Protein AF-A0A6J4ILB4-F1 (afdb_monomer_lite)

Radius of gyration: 28.53 Å; chains: 1; bounding box: 78×64×52 Å

Secondary structure (DSSP, 8-state):
--GGGGSSSS--HHHHHHTT-SGGGT-PPPP--------HHHHHHHHSPP--S------------TTHHHHGGGS-TTTHHHHHHHHHHHHHHHTT-STTHHHHHHHHHHHHHHHHTTS---HHHHHHHHHHHHHHHHTTS-S-HHHHHHHHHHHSTTHHHHHHS-----SPPPP--

Foldseek 3Di:
DDPVVVPDDDDDPVVCVVVVVDCVVVDDDPPPDPPPPDPVVVVCPVVDDPPDPDPPPPPPCPVLALCLLVCLLVDDQACNVVSQQSNLVNLCVLQVNVVCSVVSSLQSLLQNLCVVVVVDHCSVVLSVLSVVLSVCVVVVVDPGSSVSSVVVCCPDPCNVVSVPRDDDRRHDDDDDD

pLDDT: mean 80.63, std 16.25, range [42.53, 97.19]

Organism: NCBI:txid1672391

Sequence (177 aa):
MPHDALKASYRCLSADIENGRTAHGIVGQSKVTPSKEVDIAKVLAWALPPSTTQNPGIPLTVRCDLEAVLDVPFVDKPERSTAVDGAARALSMSLGDVGGLMFYRWLLWQLLRLSDHHQGDYWHQVYEQACRARADAAEGFARRPGALFVSRLKAAPWWDDLRRIPVYRVGIAPLRS

Structure (mmCIF, N/CA/C/O backbone):
data_AF-A0A6J4ILB4-F1
#
_entry.id   AF-A0A6J4ILB4-F1
#
loop_
_atom_site.group_PDB
_atom_site.id
_atom_site.type_symbol
_atom_site.label_atom_id
_atom_site.label_alt_id
_atom_site.label_comp_id
_atom_site.label_asym_id
_atom_site.label_entity_id
_atom_site.label_seq_id
_atom_site.pdbx_PDB_ins_code
_atom_site.Cartn_x
_atom_site.Cartn_y
_atom_site.Cartn_z
_atom_site.occupancy
_atom_site.B_iso_or_equiv
_atom_site.auth_seq_id
_atom_site.auth_comp_id
_atom_site.auth_asym_id
_atom_site.auth_atom_id
_atom_site.pdbx_PDB_model_num
ATOM 1 N N . MET A 1 1 ? -48.288 10.214 -36.488 1.00 49.66 1 MET A N 1
ATOM 2 C CA . MET A 1 1 ? -48.159 11.242 -35.431 1.00 49.66 1 MET A CA 1
ATOM 3 C C . MET A 1 1 ? -48.373 12.600 -36.089 1.00 49.66 1 MET A C 1
ATOM 5 O O . MET A 1 1 ? -47.623 12.897 -37.010 1.00 49.66 1 MET A O 1
ATOM 9 N N . PRO A 1 2 ? -49.426 13.360 -35.741 1.00 45.25 2 PRO A N 1
ATOM 10 C CA . PRO A 1 2 ? -49.718 14.644 -36.381 1.00 45.25 2 PRO A CA 1
ATOM 11 C C . PRO A 1 2 ? -48.684 15.709 -35.971 1.00 45.25 2 PRO A C 1
ATOM 13 O O . PRO A 1 2 ? -48.270 15.767 -34.815 1.00 45.25 2 PRO A O 1
ATOM 16 N N . HIS A 1 3 ? -48.274 16.544 -36.930 1.00 49.66 3 HIS A N 1
ATOM 17 C CA . HIS A 1 3 ? -47.186 17.536 -36.837 1.00 49.66 3 HIS A CA 1
ATOM 18 C C . HIS A 1 3 ? -47.346 18.619 -35.745 1.00 49.66 3 HIS A C 1
ATOM 20 O O . HIS A 1 3 ? -46.404 19.370 -35.495 1.00 49.66 3 HIS A O 1
ATOM 26 N N . ASP A 1 4 ? -48.499 18.711 -35.079 1.00 55.91 4 ASP A N 1
ATOM 27 C CA . ASP A 1 4 ? -48.791 19.760 -34.091 1.00 55.91 4 ASP A CA 1
ATOM 28 C C . ASP A 1 4 ? -48.206 19.510 -32.691 1.00 55.91 4 ASP A C 1
ATOM 30 O O . ASP A 1 4 ? -48.097 20.445 -31.901 1.00 55.91 4 ASP A O 1
ATOM 34 N N . ALA A 1 5 ? -47.745 18.294 -32.387 1.00 48.94 5 ALA A N 1
ATOM 35 C CA . ALA A 1 5 ? -47.135 17.974 -31.090 1.00 48.94 5 ALA A CA 1
ATOM 36 C C . ALA A 1 5 ? -45.711 18.548 -30.903 1.00 48.94 5 ALA A C 1
ATOM 38 O O . ALA A 1 5 ? -45.181 18.528 -29.797 1.00 48.94 5 ALA A O 1
ATOM 39 N N . LEU A 1 6 ? -45.088 19.080 -31.962 1.00 51.53 6 LEU A N 1
ATOM 40 C CA . LEU A 1 6 ? -43.744 19.677 -31.913 1.00 51.53 6 LEU A CA 1
ATOM 41 C C . LEU A 1 6 ? -43.747 21.173 -31.546 1.00 51.53 6 LEU A C 1
ATOM 43 O O . LEU A 1 6 ? -42.683 21.772 -31.412 1.00 51.53 6 LEU A O 1
ATOM 47 N N . LYS A 1 7 ? -44.922 21.801 -31.396 1.00 53.78 7 LYS A N 1
ATOM 48 C CA . LYS A 1 7 ? -45.044 23.260 -31.221 1.00 53.78 7 LYS A CA 1
ATOM 49 C C . LYS A 1 7 ? -44.933 23.767 -29.780 1.00 53.78 7 LYS A C 1
ATOM 51 O O . LYS A 1 7 ? -44.926 24.977 -29.583 1.00 53.78 7 LYS A O 1
ATOM 56 N N . ALA A 1 8 ? -44.815 22.902 -28.775 1.00 53.88 8 ALA A N 1
ATOM 57 C CA . ALA A 1 8 ? -44.708 23.348 -27.387 1.00 53.88 8 ALA A CA 1
ATOM 58 C C . ALA A 1 8 ? -43.606 22.600 -26.632 1.00 53.88 8 ALA A C 1
ATOM 60 O O . ALA A 1 8 ? -43.821 21.475 -26.203 1.00 53.88 8 ALA A O 1
ATOM 61 N N . SER A 1 9 ? -42.447 23.251 -26.456 1.00 59.28 9 SER A N 1
ATOM 62 C CA . SER A 1 9 ? -41.557 23.063 -25.288 1.00 59.28 9 SER A CA 1
ATOM 63 C C . SER A 1 9 ? -40.308 23.963 -25.305 1.00 59.28 9 SER A C 1
ATOM 65 O O . SER A 1 9 ? -39.545 23.939 -24.342 1.00 59.28 9 SER A O 1
ATOM 67 N N . TYR A 1 10 ? -40.049 24.760 -26.347 1.00 59.53 10 TYR A N 1
ATOM 68 C CA . TYR A 1 10 ? -38.907 25.680 -26.337 1.00 59.53 10 TYR A CA 1
ATOM 69 C C . TYR A 1 10 ? -39.371 27.118 -26.510 1.00 59.53 10 TYR A C 1
ATOM 71 O O . TYR A 1 10 ? -40.089 27.472 -27.443 1.00 59.53 10 TYR A O 1
ATOM 79 N N . ARG A 1 11 ? -38.973 27.943 -25.547 1.00 65.88 11 ARG A N 1
ATOM 80 C CA . ARG A 1 11 ? -39.232 29.375 -25.514 1.00 65.88 11 ARG A CA 1
ATOM 81 C C . ARG A 1 11 ? -38.488 30.030 -26.683 1.00 65.88 11 ARG A C 1
ATOM 83 O O . ARG A 1 11 ? -37.276 29.862 -26.805 1.00 65.88 11 ARG A O 1
ATOM 90 N N . CYS A 1 12 ? -39.201 30.739 -27.560 1.00 74.50 12 CYS A N 1
ATOM 91 C CA . CYS A 1 12 ? -38.579 31.432 -28.689 1.00 74.50 12 CYS A CA 1
ATOM 92 C C . CYS A 1 12 ? -37.896 32.711 -28.204 1.00 74.50 12 CYS A C 1
ATOM 94 O O . CYS A 1 12 ? -38.549 33.725 -27.967 1.00 74.50 12 CYS A O 1
ATOM 96 N N . LEU A 1 13 ? -36.569 32.655 -28.080 1.00 71.81 13 LEU A N 1
ATOM 97 C CA . LEU A 1 13 ? -35.752 33.774 -27.616 1.00 71.81 13 LEU A CA 1
ATOM 98 C C . LEU A 1 13 ? -35.919 35.026 -28.492 1.00 71.81 13 LEU A C 1
ATOM 100 O O . LEU A 1 13 ? -36.021 36.124 -27.960 1.00 71.81 13 LEU A O 1
ATOM 104 N N . SER A 1 14 ? -35.999 34.863 -29.815 1.00 77.19 14 SER A N 1
ATOM 105 C CA . SER A 1 14 ? -36.221 35.962 -30.765 1.00 77.19 14 SER A CA 1
ATOM 106 C C . SER A 1 14 ? -37.540 36.692 -30.504 1.00 77.19 14 SER A C 1
ATOM 108 O O . SER A 1 14 ? -37.548 37.909 -30.341 1.00 77.19 14 SER A O 1
ATOM 110 N N . ALA A 1 15 ? -38.634 35.942 -30.360 1.00 77.75 15 ALA A N 1
ATOM 111 C CA . ALA A 1 15 ? -39.943 36.503 -30.039 1.00 77.75 15 ALA A CA 1
ATOM 112 C C . ALA A 1 15 ? -39.954 37.191 -28.661 1.00 77.75 15 ALA A C 1
ATOM 114 O O . ALA A 1 15 ? -40.611 38.212 -28.481 1.00 77.75 15 ALA A O 1
ATOM 115 N N . ASP A 1 16 ? -39.219 36.671 -27.676 1.00 79.38 16 ASP A N 1
ATOM 116 C CA . ASP A 1 16 ? -39.117 37.305 -26.358 1.00 79.38 16 ASP A CA 1
ATOM 117 C C . ASP A 1 16 ? -38.238 38.574 -26.361 1.00 79.38 16 ASP A C 1
ATOM 119 O O . ASP A 1 16 ? -38.454 39.459 -25.531 1.00 79.38 16 ASP A O 1
ATOM 123 N N . ILE A 1 17 ? -37.275 38.700 -27.284 1.00 79.19 17 ILE A N 1
ATOM 124 C CA . ILE A 1 17 ? -36.515 39.942 -27.513 1.00 79.19 17 ILE A CA 1
ATOM 125 C C . ILE A 1 17 ? -37.421 41.007 -28.138 1.00 79.19 17 ILE A C 1
ATOM 127 O O . ILE A 1 17 ? -37.476 42.122 -27.621 1.00 79.19 17 ILE A O 1
ATOM 131 N N . GLU A 1 18 ? -38.178 40.659 -29.183 1.00 80.88 18 GLU A N 1
ATOM 132 C CA . GLU A 1 18 ? -39.126 41.577 -29.837 1.00 80.88 18 GLU A CA 1
ATOM 133 C C . GLU A 1 18 ? -40.211 42.070 -28.873 1.00 80.88 18 GLU A C 1
ATOM 135 O O . GLU A 1 18 ? -40.538 43.254 -28.842 1.00 80.88 18 GLU A O 1
ATOM 140 N N . ASN A 1 19 ? -40.722 41.178 -28.022 1.00 80.44 19 ASN A N 1
ATOM 141 C CA . ASN A 1 19 ? -41.741 41.506 -27.026 1.00 80.44 19 ASN A CA 1
ATOM 142 C C . ASN A 1 19 ? -41.181 42.188 -25.761 1.00 80.44 19 ASN A C 1
ATOM 144 O O . ASN A 1 19 ? -41.923 42.375 -24.795 1.00 80.44 19 ASN A O 1
ATOM 148 N N . GLY A 1 20 ? -39.883 42.517 -25.715 1.00 76.25 20 GLY A N 1
ATOM 149 C CA . GLY A 1 20 ? -39.253 43.210 -24.584 1.00 76.25 20 GLY A CA 1
ATOM 150 C C . GLY A 1 20 ? -39.211 42.401 -23.281 1.00 76.25 20 GLY A C 1
ATOM 151 O O . GLY A 1 20 ? -39.043 42.962 -22.201 1.00 76.25 20 GLY A O 1
ATOM 152 N N . ARG A 1 21 ? -39.370 41.074 -23.358 1.00 75.44 21 ARG A N 1
ATOM 153 C CA . ARG A 1 21 ? -39.408 40.155 -22.205 1.00 75.44 21 ARG A CA 1
ATOM 154 C C . ARG A 1 21 ? -38.030 39.625 -21.805 1.00 75.44 21 ARG A C 1
ATOM 156 O O . ARG A 1 21 ? -37.934 38.779 -20.917 1.00 75.44 21 ARG A O 1
ATOM 163 N N . THR A 1 22 ? -36.967 40.106 -22.445 1.00 73.81 22 THR A N 1
ATOM 164 C CA . THR A 1 22 ? -35.576 39.764 -22.125 1.00 73.81 22 THR A CA 1
ATOM 165 C C . THR A 1 22 ? -34.780 41.007 -21.748 1.00 73.81 22 THR A C 1
ATOM 167 O O . THR A 1 22 ? -35.022 42.102 -22.247 1.00 73.81 22 THR A O 1
ATOM 170 N N . ALA A 1 23 ? -33.755 40.827 -20.913 1.00 73.31 23 ALA A N 1
ATOM 171 C CA . ALA A 1 23 ? -32.795 41.878 -20.574 1.00 73.31 23 ALA A CA 1
ATOM 172 C C . ALA A 1 23 ? -31.799 42.190 -21.716 1.00 73.31 23 ALA A C 1
ATOM 174 O O . ALA A 1 23 ? -30.817 42.896 -21.498 1.00 73.31 23 ALA A O 1
ATOM 175 N N . HIS A 1 24 ? -32.031 41.678 -22.932 1.00 69.75 24 HIS A N 1
ATOM 176 C CA . HIS A 1 24 ? -31.130 41.806 -24.081 1.00 69.75 24 HIS A CA 1
ATOM 177 C C . HIS A 1 24 ? -30.844 43.269 -24.459 1.00 69.75 24 HIS A C 1
ATOM 179 O O . HIS A 1 24 ? -29.740 43.589 -24.879 1.00 69.75 24 HIS A O 1
ATOM 185 N N . GLY A 1 25 ? -31.806 44.180 -24.267 1.00 67.56 25 GLY A N 1
ATOM 186 C CA . GLY A 1 25 ? -31.597 45.616 -24.505 1.00 67.56 25 GLY A CA 1
ATOM 187 C C . GLY A 1 25 ? -30.744 46.324 -23.442 1.00 67.56 25 GLY A C 1
ATOM 188 O O . GLY A 1 25 ? -30.262 47.424 -23.686 1.00 67.56 25 GLY A O 1
ATOM 189 N N . ILE A 1 26 ? -30.562 45.706 -22.270 1.00 72.62 26 ILE A N 1
ATOM 190 C CA . ILE A 1 26 ? -29.800 46.255 -21.134 1.00 72.62 26 ILE A CA 1
ATOM 191 C C . ILE A 1 26 ? -28.386 45.661 -21.105 1.00 72.62 26 ILE A C 1
ATOM 193 O O . ILE A 1 26 ? -27.420 46.337 -20.753 1.00 72.62 26 ILE A O 1
ATOM 197 N N . VAL A 1 27 ? -28.252 44.389 -21.484 1.00 68.62 27 VAL A N 1
ATOM 198 C CA . VAL A 1 27 ? -26.975 43.677 -21.499 1.00 68.62 27 VAL A CA 1
ATOM 199 C C . VAL A 1 27 ? -26.258 43.964 -22.814 1.00 68.62 27 VAL A C 1
ATOM 201 O O . VAL A 1 27 ? -26.504 43.326 -23.833 1.00 68.62 27 VAL A O 1
ATOM 204 N N . GLY A 1 28 ? -25.332 44.920 -22.790 1.00 64.06 28 GLY A N 1
ATOM 205 C CA . GLY A 1 28 ? -24.355 45.056 -23.864 1.00 64.06 28 GLY A CA 1
ATOM 206 C C . GLY A 1 28 ? -23.483 43.803 -23.912 1.00 64.06 28 GLY A C 1
ATOM 207 O O . GLY A 1 28 ? -22.823 43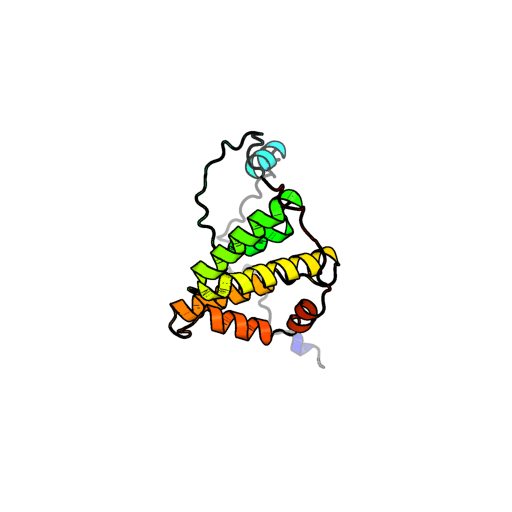.476 -22.926 1.00 64.06 28 GLY A O 1
ATOM 208 N N . GLN A 1 29 ? -23.477 43.096 -25.043 1.00 62.50 29 GLN A N 1
ATOM 209 C CA . GLN A 1 29 ? -22.528 42.010 -25.266 1.00 62.50 29 GLN A CA 1
ATOM 210 C C . GLN A 1 29 ? -21.115 42.571 -25.076 1.00 62.50 29 GLN A C 1
ATOM 212 O O . GLN A 1 29 ? -20.754 43.583 -25.685 1.00 62.50 29 GLN A O 1
ATOM 217 N N . SER A 1 30 ? -20.333 41.942 -24.196 1.00 62.50 30 SER A N 1
ATOM 218 C CA . SER A 1 30 ? -18.939 42.302 -23.956 1.00 62.50 30 SER A CA 1
ATOM 219 C C . SER A 1 30 ? -18.243 42.448 -25.305 1.00 62.50 30 SER A C 1
ATOM 221 O O . SER A 1 30 ? -18.293 41.520 -26.116 1.00 62.50 30 SER A O 1
ATOM 223 N N . LYS A 1 31 ? -17.627 43.608 -25.570 1.00 62.94 31 LYS A N 1
ATOM 224 C CA . LYS A 1 31 ? -16.816 43.800 -26.778 1.00 62.94 31 LYS A CA 1
ATOM 225 C C . LYS A 1 31 ? -15.869 42.611 -26.876 1.00 62.94 31 LYS A C 1
ATOM 227 O O . LYS A 1 31 ? -15.137 42.356 -25.920 1.00 62.94 31 LYS A O 1
ATOM 232 N N . VAL A 1 32 ? -15.916 41.885 -27.993 1.00 61.19 32 VAL A N 1
ATOM 233 C CA . VAL A 1 32 ? -14.938 40.839 -28.294 1.00 61.19 32 VAL A CA 1
ATOM 234 C C . VAL A 1 32 ? -13.585 41.531 -28.253 1.00 61.19 32 VAL A C 1
ATOM 236 O O . VAL A 1 32 ? -13.247 42.311 -29.142 1.00 61.19 32 VAL A O 1
ATOM 239 N N . THR A 1 33 ? -12.854 41.350 -27.156 1.00 62.16 33 THR A N 1
ATOM 240 C CA . THR A 1 33 ? -11.483 41.833 -27.064 1.00 62.16 33 THR A CA 1
ATOM 241 C C . THR A 1 33 ? -10.726 41.183 -28.214 1.00 62.16 33 THR A C 1
ATOM 243 O O . THR A 1 33 ? -10.836 39.961 -28.356 1.00 62.16 33 THR A O 1
ATOM 246 N N . PRO A 1 34 ? -9.992 41.949 -29.044 1.00 61.72 34 PRO A N 1
ATOM 247 C CA . PRO A 1 34 ? -9.142 41.341 -30.056 1.00 61.72 34 PRO A CA 1
ATOM 248 C C . PRO A 1 34 ? -8.248 40.325 -29.349 1.00 61.72 34 PRO A C 1
ATOM 250 O O . PRO A 1 34 ? -7.767 40.602 -28.243 1.00 61.72 34 PRO A O 1
ATOM 253 N N . SER A 1 35 ? -8.106 39.135 -29.936 1.00 59.78 35 SER A N 1
ATOM 254 C CA . SER A 1 35 ? -7.288 38.069 -29.369 1.00 59.78 35 SER A CA 1
ATOM 255 C C . SER A 1 35 ? -5.911 38.646 -29.074 1.00 59.78 35 SER A C 1
ATOM 257 O O . SER A 1 35 ? -5.156 38.966 -29.990 1.00 59.78 35 SER A O 1
ATOM 259 N N . LYS A 1 36 ? -5.594 38.843 -27.792 1.00 65.75 36 LYS A N 1
ATOM 260 C CA . LYS A 1 36 ? -4.219 39.122 -27.401 1.00 65.75 36 LYS A CA 1
ATOM 261 C C . LYS A 1 36 ? -3.455 37.864 -27.763 1.00 65.75 36 LYS A C 1
ATOM 263 O O . LYS A 1 36 ? -3.659 36.835 -27.127 1.00 65.75 36 LYS A O 1
ATOM 268 N N . GLU A 1 37 ? -2.646 37.939 -28.810 1.00 72.00 37 GLU A N 1
ATOM 269 C CA . GLU A 1 37 ? -1.655 36.916 -29.106 1.00 72.00 37 GLU A CA 1
ATOM 270 C C . GLU A 1 37 ? -0.729 36.854 -27.892 1.00 72.00 37 GLU A C 1
ATOM 272 O O . GLU A 1 37 ? 0.096 37.737 -27.646 1.00 72.00 37 GLU A O 1
ATOM 277 N N . VAL A 1 38 ? -0.980 35.871 -27.031 1.00 69.19 38 VAL A N 1
ATOM 278 C CA . VAL A 1 38 ? -0.131 35.608 -25.880 1.00 69.19 38 VAL A CA 1
ATOM 279 C C . VAL A 1 38 ? 1.014 34.761 -26.395 1.00 69.19 38 VAL A C 1
ATOM 281 O O . VAL A 1 38 ? 0.802 33.666 -26.908 1.00 69.19 38 VAL A O 1
ATOM 284 N N . ASP A 1 39 ? 2.225 35.289 -26.257 1.00 80.38 39 ASP A N 1
ATOM 285 C CA . ASP A 1 39 ? 3.451 34.567 -26.564 1.00 80.38 39 ASP A CA 1
ATOM 286 C C . ASP A 1 39 ? 3.464 33.214 -25.833 1.00 80.38 39 ASP A C 1
ATOM 288 O O . ASP A 1 39 ? 3.393 33.154 -24.599 1.00 80.38 39 ASP A O 1
ATOM 292 N N . ILE A 1 40 ? 3.552 32.131 -26.607 1.00 82.19 40 ILE A N 1
ATOM 293 C CA . ILE A 1 40 ? 3.585 30.751 -26.112 1.00 82.19 40 ILE A CA 1
ATOM 294 C C . ILE A 1 40 ? 4.715 30.564 -25.098 1.00 82.19 40 ILE A C 1
ATOM 296 O O . ILE A 1 40 ? 4.539 29.811 -24.143 1.00 82.19 40 ILE A O 1
ATOM 300 N N . ALA A 1 41 ? 5.830 31.293 -25.219 1.00 80.31 41 ALA A N 1
ATOM 301 C CA . ALA A 1 41 ? 6.916 31.230 -24.245 1.00 80.31 41 ALA A CA 1
ATOM 302 C C . ALA A 1 41 ? 6.463 31.645 -22.834 1.00 80.31 41 ALA A C 1
ATOM 304 O O . ALA A 1 41 ? 6.896 31.055 -21.846 1.00 80.31 41 ALA A O 1
ATOM 305 N N . LYS A 1 42 ? 5.538 32.608 -22.719 1.00 81.88 42 LYS A N 1
ATOM 306 C CA . LYS A 1 42 ? 4.974 33.030 -21.426 1.00 81.88 42 LYS A CA 1
ATOM 307 C C . LYS A 1 42 ? 3.995 32.006 -20.867 1.00 81.88 42 LYS A C 1
ATOM 309 O O . LYS A 1 42 ? 3.963 31.799 -19.658 1.00 81.88 42 LYS A O 1
ATOM 314 N N . VAL A 1 43 ? 3.223 31.358 -21.740 1.00 78.62 43 VAL A N 1
ATOM 315 C CA . VAL A 1 43 ? 2.329 30.261 -21.342 1.00 78.62 43 VAL A CA 1
ATOM 316 C C . VAL A 1 43 ? 3.150 29.076 -20.844 1.00 78.62 43 VAL A C 1
ATOM 318 O O . VAL A 1 43 ? 2.849 28.536 -19.787 1.00 78.62 43 VAL A O 1
ATOM 321 N N . LEU A 1 44 ? 4.227 28.720 -21.546 1.00 79.94 44 LEU A N 1
ATOM 322 C CA . LEU A 1 44 ? 5.133 27.644 -21.150 1.00 79.94 44 LEU A CA 1
ATOM 323 C C . LEU A 1 44 ? 5.879 27.965 -19.854 1.00 79.94 44 LEU A C 1
ATOM 325 O O . LEU A 1 44 ? 5.987 27.092 -19.005 1.00 79.94 44 LEU A O 1
ATOM 329 N N . ALA A 1 45 ? 6.330 29.205 -19.653 1.00 79.56 45 ALA A N 1
ATOM 330 C CA . ALA A 1 45 ? 6.981 29.616 -18.408 1.00 79.56 45 ALA A CA 1
ATOM 331 C C . ALA A 1 45 ? 6.044 29.578 -17.187 1.00 79.56 45 ALA A C 1
ATOM 333 O O . ALA A 1 45 ? 6.508 29.413 -16.064 1.00 79.56 45 ALA A O 1
ATOM 334 N N . TRP A 1 46 ? 4.735 29.750 -17.395 1.00 77.25 46 TRP A N 1
ATOM 335 C CA . TRP A 1 46 ? 3.739 29.599 -16.335 1.00 77.25 46 TRP A CA 1
ATOM 336 C C . TRP A 1 46 ? 3.321 28.137 -16.131 1.00 77.25 46 TRP A C 1
ATOM 338 O O . TRP A 1 46 ? 3.124 27.701 -15.001 1.00 77.25 46 TRP A O 1
ATOM 348 N N . ALA A 1 47 ? 3.170 27.383 -17.223 1.00 79.62 47 ALA A N 1
ATOM 349 C CA . ALA A 1 47 ? 2.680 26.009 -17.201 1.00 79.62 47 ALA A CA 1
ATOM 350 C C . ALA A 1 47 ? 3.751 24.989 -16.795 1.00 79.62 47 ALA A C 1
ATOM 352 O O . ALA A 1 47 ? 3.413 23.920 -16.289 1.00 79.62 47 ALA A O 1
ATOM 353 N N . LEU A 1 48 ? 5.028 25.292 -17.035 1.00 75.81 48 LEU A N 1
ATOM 354 C CA . LEU A 1 48 ? 6.138 24.418 -16.690 1.00 75.81 48 LEU A CA 1
ATOM 355 C C . LEU A 1 48 ? 6.802 24.907 -15.399 1.00 75.81 48 LEU A C 1
ATOM 357 O O 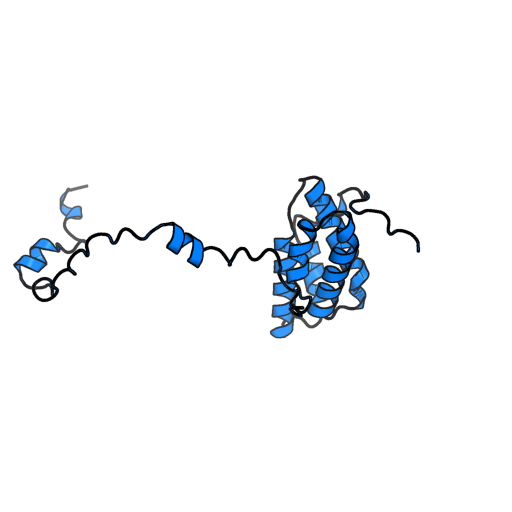. LEU A 1 48 ? 7.056 26.105 -15.259 1.00 75.81 48 LEU A O 1
ATOM 361 N N . PRO A 1 49 ? 7.130 24.002 -14.461 1.00 62.62 49 PRO A N 1
ATOM 362 C CA . PRO A 1 49 ? 7.985 24.362 -13.341 1.00 62.62 49 PRO A CA 1
ATOM 363 C C . PRO A 1 49 ? 9.317 24.893 -13.893 1.00 62.62 49 PRO A C 1
ATOM 365 O O . PRO A 1 49 ? 9.784 24.386 -14.920 1.00 62.62 49 PRO A O 1
ATOM 368 N N . PRO A 1 50 ? 9.932 25.910 -13.254 1.00 64.50 50 PRO A N 1
ATOM 369 C CA . PRO A 1 50 ? 11.198 26.451 -13.724 1.00 64.50 50 PRO A CA 1
ATOM 370 C C . PRO A 1 50 ? 12.175 25.290 -13.869 1.00 64.50 50 PRO A C 1
ATOM 372 O O . PRO A 1 50 ? 12.361 24.511 -12.933 1.00 64.50 50 PRO A O 1
ATOM 375 N N . SER A 1 51 ? 12.742 25.147 -15.065 1.00 58.12 51 SER A N 1
ATOM 376 C CA . SER A 1 51 ? 13.723 24.125 -15.414 1.00 58.12 51 SER A CA 1
ATOM 377 C C . SER A 1 51 ? 15.029 24.399 -14.667 1.00 58.12 51 SER A C 1
ATOM 379 O O . SER A 1 51 ? 16.025 24.827 -15.244 1.00 58.12 51 SER A O 1
ATOM 381 N N . THR A 1 52 ? 14.998 24.208 -13.354 1.00 51.06 52 THR A N 1
ATOM 382 C CA . THR A 1 52 ? 16.147 24.261 -12.471 1.00 51.06 52 THR A CA 1
ATOM 383 C C . THR A 1 52 ? 16.577 22.826 -12.254 1.00 51.06 52 THR A C 1
ATOM 385 O O . THR A 1 52 ? 15.986 22.074 -11.483 1.00 51.06 52 THR A O 1
ATOM 388 N N . THR A 1 53 ? 17.649 22.460 -12.944 1.00 54.31 53 THR A N 1
ATOM 389 C CA . THR A 1 53 ? 18.392 21.195 -12.872 1.00 54.31 53 THR A CA 1
ATOM 390 C C . THR A 1 53 ? 19.071 20.963 -11.512 1.00 54.31 53 THR A C 1
ATOM 392 O O . THR A 1 53 ? 20.079 20.275 -11.417 1.00 54.31 53 THR A O 1
ATOM 395 N N . GLN A 1 54 ? 18.543 21.544 -10.442 1.00 50.72 54 GLN A N 1
ATOM 396 C CA . GLN A 1 54 ? 18.941 21.325 -9.063 1.00 50.72 54 GLN A CA 1
ATOM 397 C C . GLN A 1 54 ? 17.683 21.542 -8.231 1.00 50.72 54 GLN A C 1
ATOM 399 O O . GLN A 1 54 ? 17.388 22.660 -7.824 1.00 50.72 54 GLN A O 1
ATOM 404 N N . ASN A 1 55 ? 16.925 20.476 -7.987 1.00 48.56 55 ASN A N 1
ATOM 405 C CA . ASN A 1 55 ? 16.177 20.420 -6.742 1.00 48.56 55 ASN A CA 1
ATOM 406 C C . ASN A 1 55 ? 17.251 20.324 -5.648 1.00 48.56 55 ASN A C 1
ATOM 408 O O . ASN A 1 55 ? 17.840 19.246 -5.517 1.00 48.56 55 ASN A O 1
ATOM 412 N N . PRO A 1 56 ? 17.573 21.383 -4.870 1.00 47.41 56 PRO A N 1
ATOM 413 C CA . PRO A 1 56 ? 18.141 21.115 -3.561 1.00 47.41 56 PRO A CA 1
ATOM 414 C C . PRO A 1 56 ? 17.107 20.213 -2.903 1.00 47.41 56 PRO A C 1
ATOM 416 O O . PRO A 1 56 ? 15.931 20.572 -2.883 1.00 47.41 56 PRO A O 1
ATOM 419 N N . GLY A 1 57 ? 17.505 19.004 -2.512 1.00 48.44 57 GLY A N 1
ATOM 420 C CA . GLY A 1 57 ? 16.613 18.056 -1.868 1.00 48.44 57 GLY A CA 1
ATOM 421 C C . GLY A 1 57 ? 16.010 18.730 -0.650 1.00 48.44 57 GLY A C 1
ATOM 422 O O . GLY A 1 57 ? 16.608 18.722 0.417 1.00 48.44 57 GLY A O 1
ATOM 423 N N . ILE A 1 58 ? 14.851 19.361 -0.824 1.00 48.84 58 ILE A N 1
ATOM 424 C CA . ILE A 1 58 ? 13.952 19.686 0.257 1.00 48.84 58 ILE A CA 1
ATOM 425 C C . ILE A 1 58 ? 13.582 18.291 0.734 1.00 48.84 58 ILE A C 1
ATOM 427 O O . ILE A 1 58 ? 12.948 17.559 -0.036 1.00 48.84 58 ILE A O 1
ATOM 431 N N . PRO A 1 59 ? 13.988 17.859 1.940 1.00 45.12 59 PRO A N 1
ATOM 432 C CA . PRO A 1 59 ? 13.308 16.744 2.541 1.00 45.12 59 PRO A CA 1
ATOM 433 C C . PRO A 1 59 ? 11.923 17.301 2.851 1.00 45.12 59 PRO A C 1
ATOM 435 O O . PRO A 1 59 ? 11.650 17.773 3.952 1.00 45.12 59 PRO A O 1
ATOM 438 N N . LEU A 1 60 ? 11.037 17.296 1.852 1.00 42.53 60 LEU A N 1
ATOM 439 C CA . LEU A 1 60 ? 9.642 17.097 2.134 1.00 42.53 60 LEU A CA 1
ATOM 440 C C . LEU A 1 60 ? 9.687 15.815 2.948 1.00 42.53 60 LEU A C 1
ATOM 442 O O . LEU A 1 60 ? 9.945 14.733 2.423 1.00 42.53 60 LEU A O 1
ATOM 446 N N . THR A 1 61 ? 9.515 15.937 4.256 1.00 43.53 61 THR A N 1
ATOM 447 C CA . THR A 1 61 ? 8.993 14.853 5.061 1.00 43.53 61 THR A CA 1
ATOM 448 C C . THR A 1 61 ? 7.577 14.623 4.546 1.00 43.53 61 THR A C 1
ATOM 450 O O . THR A 1 61 ? 6.596 14.893 5.233 1.00 43.53 61 THR A O 1
ATOM 453 N N . VAL A 1 62 ? 7.465 14.155 3.291 1.00 47.34 62 VAL A N 1
ATOM 454 C CA . VAL A 1 62 ? 6.315 13.425 2.802 1.00 47.34 62 VAL A CA 1
ATOM 455 C C . VAL A 1 62 ? 6.307 12.260 3.755 1.00 47.34 62 VAL A C 1
ATOM 457 O O . VAL A 1 62 ? 7.149 11.360 3.705 1.00 47.34 62 VAL A O 1
ATOM 460 N N . ARG A 1 63 ? 5.481 12.402 4.784 1.00 50.19 63 ARG A N 1
ATOM 461 C CA . ARG A 1 63 ? 5.231 11.354 5.743 1.00 50.19 63 ARG A CA 1
ATOM 462 C C . ARG A 1 63 ? 4.958 10.137 4.874 1.00 50.19 63 ARG A C 1
ATOM 464 O O . ARG A 1 63 ? 4.081 10.214 4.024 1.00 50.19 63 ARG A O 1
ATOM 471 N N . CYS A 1 64 ? 5.799 9.113 4.989 1.00 61.75 64 CYS A N 1
ATOM 472 C CA . CYS A 1 64 ? 5.725 7.925 4.149 1.00 61.75 64 CYS A CA 1
ATOM 473 C C . CYS A 1 64 ? 4.381 7.255 4.471 1.00 61.75 64 CYS A C 1
ATOM 475 O O . CYS A 1 64 ? 4.262 6.517 5.450 1.00 61.75 64 CYS A O 1
ATOM 477 N N . ASP A 1 65 ? 3.343 7.673 3.754 1.00 85.50 65 ASP A N 1
ATOM 478 C CA . ASP A 1 65 ? 1.950 7.300 3.945 1.00 85.50 65 ASP A CA 1
ATOM 479 C C . ASP A 1 65 ? 1.553 6.351 2.809 1.00 85.50 65 ASP A C 1
ATOM 481 O O . ASP A 1 65 ? 2.398 5.871 2.053 1.00 85.50 65 ASP A O 1
ATOM 485 N N . LEU A 1 66 ? 0.267 6.039 2.691 1.00 92.81 66 LEU A N 1
ATOM 486 C CA . LEU A 1 66 ? -0.246 5.067 1.726 1.00 92.81 66 LEU A CA 1
ATOM 487 C C . LEU A 1 66 ? 0.153 5.360 0.270 1.00 92.81 66 LEU A C 1
ATOM 489 O O . LEU A 1 66 ? 0.256 4.426 -0.518 1.00 92.81 66 LEU A O 1
ATOM 493 N N . GLU A 1 67 ? 0.416 6.621 -0.077 1.00 92.81 67 GLU A N 1
ATOM 494 C CA . GLU A 1 67 ? 0.878 7.048 -1.408 1.00 92.81 67 GLU A CA 1
ATOM 495 C C . GLU A 1 67 ? 2.183 6.365 -1.827 1.00 92.81 67 GLU A C 1
ATOM 497 O O . GLU A 1 67 ? 2.340 6.047 -3.001 1.00 92.81 67 GLU A O 1
ATOM 502 N N . ALA A 1 68 ? 3.046 6.001 -0.868 1.00 92.12 68 ALA A N 1
ATOM 503 C CA . ALA A 1 68 ? 4.286 5.276 -1.138 1.00 92.12 68 ALA A CA 1
ATOM 504 C C . ALA A 1 68 ? 4.054 3.944 -1.877 1.00 92.12 68 ALA A C 1
ATOM 506 O O . ALA A 1 68 ? 4.964 3.438 -2.524 1.00 92.12 68 ALA A O 1
ATOM 507 N N . VAL A 1 69 ? 2.847 3.363 -1.795 1.00 94.44 69 VAL A N 1
ATOM 508 C CA . VAL A 1 69 ? 2.457 2.168 -2.562 1.00 94.44 69 VAL A CA 1
ATOM 509 C C . VAL A 1 69 ? 2.414 2.451 -4.066 1.00 94.44 69 VAL A C 1
ATOM 511 O O . VAL A 1 69 ? 2.793 1.583 -4.846 1.00 94.44 69 VAL A O 1
ATOM 514 N N . LEU A 1 70 ? 1.967 3.641 -4.471 1.00 94.00 70 LEU A N 1
ATOM 515 C CA . LEU A 1 70 ? 1.835 4.031 -5.877 1.00 94.00 70 LEU A CA 1
ATOM 516 C C . LEU A 1 70 ? 3.186 4.339 -6.525 1.00 94.00 70 LEU A C 1
ATOM 518 O O . LEU A 1 70 ? 3.316 4.189 -7.736 1.00 94.00 70 LEU A O 1
ATOM 522 N N . ASP A 1 71 ? 4.188 4.712 -5.730 1.00 91.94 71 ASP A N 1
ATOM 523 C CA . ASP A 1 71 ? 5.524 5.034 -6.234 1.00 91.94 71 ASP A CA 1
ATOM 524 C C . ASP A 1 71 ? 6.324 3.776 -6.606 1.00 91.94 71 ASP A C 1
ATOM 526 O O . ASP A 1 71 ? 7.096 3.791 -7.563 1.00 91.94 71 ASP A O 1
ATOM 530 N N . VAL A 1 72 ? 6.114 2.658 -5.895 1.00 92.56 72 VAL A N 1
ATOM 531 C CA . VAL A 1 72 ? 6.864 1.396 -6.070 1.00 92.56 72 VAL A CA 1
ATOM 532 C C . VAL A 1 72 ? 7.026 0.932 -7.531 1.00 92.56 72 VAL A C 1
ATOM 534 O O . VAL A 1 72 ? 8.155 0.584 -7.891 1.00 92.56 72 VAL A O 1
ATOM 537 N N . PRO A 1 73 ? 5.981 0.880 -8.387 1.00 92.06 73 PRO A N 1
ATOM 538 C CA . PRO A 1 73 ? 6.132 0.422 -9.772 1.00 92.06 73 PRO A CA 1
ATOM 539 C C . PRO A 1 73 ? 7.051 1.300 -10.632 1.00 92.06 73 PRO A C 1
ATOM 541 O O . PRO A 1 73 ? 7.625 0.797 -11.598 1.00 92.06 73 PRO A O 1
ATOM 544 N N . PHE A 1 74 ? 7.215 2.579 -10.286 1.00 90.06 74 PHE A N 1
ATOM 545 C CA . PHE A 1 74 ? 8.004 3.544 -11.056 1.00 90.06 74 PHE A CA 1
ATOM 546 C C . PHE A 1 74 ? 9.475 3.610 -10.627 1.00 90.06 74 PHE A C 1
ATOM 548 O O . PHE A 1 74 ? 10.263 4.319 -11.248 1.00 90.06 74 PHE A O 1
ATOM 555 N N . VAL A 1 75 ? 9.857 2.865 -9.586 1.00 89.31 75 VAL A N 1
ATOM 556 C CA . VAL A 1 75 ? 11.221 2.854 -9.053 1.00 89.31 75 VAL A CA 1
ATOM 557 C C . VAL A 1 75 ? 12.131 1.914 -9.850 1.00 89.31 75 VAL A C 1
ATOM 559 O O . VAL A 1 75 ? 11.771 0.777 -10.195 1.00 89.31 75 VAL A O 1
ATOM 562 N N . ASP A 1 76 ? 13.362 2.374 -10.075 1.00 86.56 76 ASP A N 1
ATOM 563 C CA . ASP A 1 76 ? 14.413 1.615 -10.740 1.00 86.56 76 ASP A CA 1
ATOM 564 C C . ASP A 1 76 ? 14.750 0.311 -9.996 1.00 86.56 76 ASP A C 1
ATOM 566 O O . ASP A 1 76 ? 14.749 0.223 -8.767 1.00 86.56 76 ASP A O 1
ATOM 570 N N . LYS A 1 77 ? 15.110 -0.737 -10.750 1.00 86.88 77 LYS A N 1
ATOM 571 C CA . LYS A 1 77 ? 15.441 -2.076 -10.215 1.00 86.88 77 LYS A CA 1
ATOM 572 C C . LYS A 1 77 ? 16.373 -2.112 -8.983 1.00 86.88 77 LYS A C 1
ATOM 574 O O . LYS A 1 77 ? 16.092 -2.939 -8.108 1.00 86.88 77 LYS A O 1
ATOM 579 N N . PRO A 1 78 ? 17.462 -1.316 -8.879 1.00 85.75 78 PRO A N 1
ATOM 580 C CA . PRO A 1 78 ? 18.300 -1.283 -7.674 1.00 85.75 78 PRO A CA 1
ATOM 581 C C . PRO A 1 78 ? 17.571 -0.764 -6.427 1.00 85.75 78 PRO A C 1
ATOM 583 O O . PRO A 1 78 ? 17.843 -1.233 -5.324 1.00 85.75 78 PRO A O 1
ATOM 586 N N . GLU A 1 79 ? 16.622 0.153 -6.591 1.00 88.00 79 GLU A N 1
ATOM 587 C CA . GLU A 1 79 ? 15.936 0.855 -5.500 1.00 88.00 79 GLU A CA 1
ATOM 588 C C . GLU A 1 79 ? 14.594 0.203 -5.122 1.00 88.00 79 GLU A C 1
ATOM 590 O O . GLU A 1 79 ? 14.023 0.484 -4.071 1.00 88.00 79 GLU A O 1
ATOM 595 N N . ARG A 1 80 ? 14.099 -0.758 -5.915 1.00 90.44 80 ARG A N 1
ATOM 596 C CA . ARG A 1 80 ? 12.839 -1.470 -5.626 1.00 90.44 80 ARG A CA 1
ATOM 597 C C . ARG A 1 80 ? 12.800 -2.088 -4.225 1.00 90.44 80 ARG A C 1
ATOM 599 O O . ARG A 1 80 ? 11.749 -2.101 -3.595 1.00 90.44 80 ARG A O 1
ATOM 606 N N . SER A 1 81 ? 13.927 -2.590 -3.707 1.00 90.31 81 SER A N 1
ATOM 607 C CA . SER A 1 81 ? 13.956 -3.190 -2.364 1.00 90.31 81 SER A CA 1
ATOM 608 C C . SER A 1 81 ? 13.689 -2.170 -1.258 1.00 90.31 81 SER A C 1
ATOM 610 O O . SER A 1 81 ? 12.980 -2.488 -0.305 1.00 90.31 81 SER A O 1
ATOM 612 N N . THR A 1 82 ? 14.259 -0.969 -1.361 1.00 91.19 82 THR A N 1
ATOM 613 C CA . THR A 1 82 ? 14.052 0.096 -0.373 1.00 91.19 82 THR A CA 1
ATOM 614 C C . THR A 1 82 ? 12.656 0.690 -0.512 1.00 91.19 82 THR A C 1
ATOM 616 O O . THR A 1 82 ? 12.000 0.912 0.505 1.00 91.19 82 THR A O 1
ATOM 619 N N . ALA A 1 83 ? 12.158 0.849 -1.742 1.00 91.94 83 ALA A N 1
ATOM 620 C CA . ALA A 1 83 ? 10.798 1.310 -2.014 1.00 91.94 83 ALA A CA 1
ATOM 621 C C . ALA A 1 83 ? 9.730 0.350 -1.462 1.00 91.94 83 ALA A C 1
ATOM 623 O O . ALA A 1 83 ? 8.829 0.779 -0.742 1.00 91.94 83 ALA A O 1
ATOM 624 N N . VAL A 1 84 ? 9.863 -0.960 -1.712 1.00 94.69 84 VAL A N 1
ATOM 625 C CA . VAL A 1 84 ? 8.948 -1.980 -1.166 1.00 94.69 84 VAL A CA 1
ATOM 626 C C . VAL A 1 84 ? 8.959 -1.970 0.362 1.00 94.69 84 VAL A C 1
ATOM 628 O O . VAL A 1 84 ? 7.903 -2.054 0.987 1.00 94.69 84 VAL A O 1
ATOM 631 N N . ASP A 1 85 ? 10.133 -1.842 0.982 1.00 94.25 85 ASP A N 1
ATOM 632 C CA . ASP A 1 85 ? 10.241 -1.766 2.439 1.00 94.25 85 ASP A CA 1
ATOM 633 C C . ASP A 1 85 ? 9.620 -0.490 3.017 1.00 94.25 85 ASP A C 1
ATOM 635 O O . ASP A 1 85 ? 8.950 -0.555 4.052 1.00 94.25 85 ASP A O 1
ATOM 639 N N . GLY A 1 86 ? 9.806 0.652 2.352 1.00 93.88 86 GLY A N 1
ATOM 640 C CA . GLY A 1 86 ? 9.176 1.921 2.712 1.00 93.88 86 GLY A CA 1
ATOM 641 C C . GLY A 1 86 ? 7.652 1.835 2.644 1.00 93.88 86 GLY A C 1
ATOM 642 O O . GLY A 1 86 ? 6.975 2.078 3.644 1.00 93.88 86 GLY A O 1
ATOM 643 N N . ALA A 1 87 ? 7.118 1.380 1.512 1.00 95.12 87 ALA A N 1
ATOM 644 C CA . ALA A 1 87 ? 5.683 1.223 1.296 1.00 95.12 87 ALA A CA 1
ATOM 645 C C . ALA A 1 87 ? 5.048 0.180 2.235 1.00 95.12 87 ALA A C 1
ATOM 647 O O . ALA A 1 87 ? 3.959 0.400 2.765 1.00 95.12 87 ALA A O 1
ATOM 648 N N . ALA A 1 88 ? 5.730 -0.936 2.518 1.00 95.94 88 ALA A N 1
ATOM 649 C CA . ALA A 1 88 ? 5.235 -1.939 3.464 1.00 95.94 88 ALA A CA 1
ATOM 650 C C . ALA A 1 88 ? 5.134 -1.383 4.892 1.00 95.94 88 ALA A C 1
ATOM 652 O O . ALA A 1 88 ? 4.172 -1.672 5.609 1.00 95.94 88 ALA A O 1
ATOM 653 N N . ARG A 1 89 ? 6.118 -0.577 5.312 1.00 94.94 89 ARG A N 1
ATOM 654 C CA . ARG A 1 89 ? 6.081 0.120 6.605 1.00 94.94 89 ARG A CA 1
ATOM 655 C C . ARG A 1 89 ? 4.980 1.172 6.631 1.00 94.94 89 ARG A C 1
ATOM 657 O O . ARG A 1 89 ? 4.274 1.246 7.631 1.00 94.94 89 ARG A O 1
ATOM 664 N N . ALA A 1 90 ? 4.800 1.929 5.551 1.00 94.00 90 ALA A N 1
ATOM 665 C CA . ALA A 1 90 ? 3.718 2.899 5.424 1.00 94.00 90 ALA A CA 1
ATOM 666 C C . ALA A 1 90 ? 2.343 2.228 5.577 1.00 94.00 90 ALA A C 1
ATOM 668 O O . ALA A 1 90 ? 1.550 2.652 6.410 1.00 94.00 90 ALA A O 1
ATOM 669 N N . LEU A 1 91 ? 2.099 1.109 4.881 1.00 95.50 91 LEU A N 1
ATOM 670 C CA . LEU A 1 91 ? 0.884 0.299 5.047 1.00 95.50 91 LEU A CA 1
ATOM 671 C C . LEU A 1 91 ? 0.695 -0.170 6.493 1.00 95.50 91 LEU A C 1
ATOM 673 O O . LEU A 1 91 ? -0.374 0.011 7.072 1.00 95.50 91 LEU A O 1
ATOM 677 N N . SER A 1 92 ? 1.740 -0.747 7.087 1.00 94.75 92 SER A N 1
ATOM 678 C CA . SER A 1 92 ? 1.705 -1.262 8.457 1.00 94.75 92 SER A CA 1
ATOM 679 C C . SER A 1 92 ? 1.372 -0.171 9.479 1.00 94.75 92 SER A C 1
ATOM 681 O O . SER A 1 92 ? 0.518 -0.375 10.342 1.00 94.75 92 SER A O 1
ATOM 683 N N . MET A 1 93 ? 1.993 1.004 9.352 1.00 93.19 93 MET A N 1
ATOM 684 C CA . MET A 1 93 ? 1.751 2.144 10.237 1.00 93.19 93 MET A CA 1
ATOM 685 C C . MET A 1 93 ? 0.362 2.748 10.012 1.00 93.19 93 MET A C 1
ATOM 687 O O . MET A 1 93 ? -0.369 2.966 10.977 1.00 93.19 93 MET A O 1
ATOM 691 N N . SER A 1 94 ? -0.031 2.978 8.757 1.00 93.12 94 SER A N 1
ATOM 692 C CA . SER A 1 94 ? -1.310 3.611 8.415 1.00 93.12 94 SER A CA 1
ATOM 693 C C . SER A 1 94 ? -2.520 2.726 8.730 1.00 93.12 94 SER A C 1
ATOM 695 O O . SER A 1 94 ? -3.600 3.251 8.993 1.00 93.12 94 SER A O 1
ATOM 697 N N . LEU A 1 95 ? -2.346 1.400 8.762 1.00 94.50 95 LEU A N 1
ATOM 698 C CA . LEU A 1 95 ? -3.377 0.427 9.141 1.00 94.50 95 LEU A CA 1
ATOM 699 C C . LEU A 1 95 ? -3.238 -0.087 10.585 1.00 94.50 95 LEU A C 1
ATOM 701 O O . LEU A 1 95 ? -3.952 -1.018 10.964 1.00 94.50 95 LEU A O 1
ATOM 705 N N . GLY A 1 96 ? -2.323 0.474 11.386 1.00 91.69 96 GLY A N 1
ATOM 706 C CA . GLY A 1 96 ? -2.106 0.073 12.783 1.00 91.69 96 GLY A CA 1
ATOM 707 C C . GLY A 1 96 ? -1.783 -1.417 12.966 1.00 91.69 96 GLY A C 1
ATOM 708 O O . GLY A 1 96 ? -2.097 -1.993 14.006 1.00 91.69 96 GLY A O 1
ATOM 709 N N . ASP A 1 97 ? -1.193 -2.054 11.953 1.00 92.38 97 ASP A N 1
ATOM 710 C CA . ASP A 1 97 ? -0.935 -3.493 11.895 1.00 92.38 97 ASP A CA 1
ATOM 711 C C . ASP A 1 97 ? 0.566 -3.776 11.772 1.00 92.38 97 ASP A C 1
ATOM 713 O O . ASP A 1 97 ? 1.102 -4.072 10.699 1.00 92.38 97 ASP A O 1
ATOM 717 N N . VAL A 1 98 ? 1.258 -3.668 12.908 1.00 87.94 98 VAL A N 1
ATOM 718 C CA . VAL A 1 98 ? 2.710 -3.896 13.018 1.00 87.94 98 VAL A CA 1
ATOM 719 C C . VAL A 1 98 ? 3.078 -5.354 12.713 1.00 87.94 98 VAL A C 1
ATOM 721 O O . VAL A 1 98 ? 4.130 -5.627 12.136 1.00 87.94 98 VAL A O 1
ATOM 724 N N . GLY A 1 99 ? 2.194 -6.302 13.043 1.00 89.94 99 GLY A N 1
ATOM 725 C CA . GLY A 1 99 ? 2.410 -7.730 12.786 1.00 89.94 99 GLY A CA 1
ATOM 726 C C . GLY A 1 99 ? 2.310 -8.106 11.304 1.00 89.94 99 GLY A C 1
ATOM 727 O O . GLY A 1 99 ? 2.941 -9.069 10.868 1.00 89.94 99 GLY A O 1
ATOM 728 N N . GLY A 1 100 ? 1.569 -7.327 10.511 1.00 91.56 100 GLY A N 1
ATOM 729 C CA . GLY A 1 100 ? 1.346 -7.559 9.083 1.00 91.56 100 GLY A CA 1
ATOM 730 C C . GLY A 1 100 ? 2.516 -7.214 8.155 1.00 91.56 100 GLY A C 1
ATOM 731 O O . GLY A 1 100 ? 2.413 -7.436 6.950 1.00 91.56 100 GLY A O 1
ATOM 732 N N . LEU A 1 101 ? 3.647 -6.706 8.661 1.00 94.88 101 LEU A N 1
ATOM 733 C CA . LEU A 1 101 ? 4.725 -6.176 7.812 1.00 94.88 101 LEU A CA 1
ATOM 734 C C . LEU A 1 101 ? 5.244 -7.176 6.762 1.00 94.88 101 LEU A C 1
ATOM 736 O O . LEU A 1 101 ? 5.453 -6.806 5.606 1.00 94.88 101 LEU A O 1
ATOM 740 N N . MET A 1 102 ? 5.442 -8.448 7.133 1.00 94.69 102 MET A N 1
ATOM 741 C CA . MET A 1 102 ? 5.901 -9.470 6.176 1.00 94.69 102 MET A CA 1
ATOM 742 C C . MET A 1 102 ? 4.872 -9.733 5.077 1.00 94.69 102 MET A C 1
ATOM 744 O O . MET A 1 102 ? 5.244 -9.951 3.925 1.00 94.69 102 MET A O 1
ATOM 748 N N . PHE A 1 103 ? 3.585 -9.685 5.424 1.00 95.75 103 PHE A N 1
ATOM 749 C CA . PHE A 1 103 ? 2.505 -9.833 4.461 1.00 95.75 103 PHE A CA 1
ATOM 750 C C . PHE A 1 103 ? 2.485 -8.658 3.476 1.00 95.75 103 PHE A C 1
ATOM 752 O O . PHE A 1 103 ? 2.402 -8.887 2.273 1.00 95.75 103 PHE A O 1
ATOM 759 N N . TYR A 1 104 ? 2.635 -7.418 3.953 1.00 96.75 104 TYR A N 1
ATOM 760 C CA . TYR A 1 104 ? 2.675 -6.241 3.077 1.00 96.75 104 TYR A CA 1
ATOM 761 C C . TYR A 1 104 ? 3.886 -6.259 2.141 1.00 96.75 104 TYR A C 1
ATOM 763 O O . TYR A 1 104 ? 3.739 -5.999 0.951 1.00 96.75 104 TYR A O 1
ATOM 771 N N . ARG A 1 105 ? 5.062 -6.672 2.630 1.00 96.00 105 ARG A N 1
ATOM 772 C CA . ARG A 1 105 ? 6.235 -6.910 1.772 1.00 96.00 105 ARG A CA 1
ATOM 773 C C . ARG A 1 105 ? 5.944 -7.945 0.694 1.00 96.00 105 ARG A C 1
ATOM 775 O O . ARG A 1 105 ? 6.235 -7.711 -0.475 1.00 96.00 105 ARG A O 1
ATOM 782 N N . TRP A 1 106 ? 5.378 -9.088 1.082 1.00 95.44 106 TRP A N 1
ATOM 783 C CA . TRP A 1 106 ? 4.999 -10.135 0.137 1.00 95.44 106 TRP A CA 1
ATOM 784 C C . TRP A 1 106 ? 4.026 -9.599 -0.920 1.00 95.44 106 TRP A C 1
ATOM 786 O O . TRP A 1 106 ? 4.282 -9.785 -2.105 1.00 95.44 106 TRP A O 1
ATOM 796 N N . LEU A 1 107 ? 2.982 -8.877 -0.507 1.00 96.44 107 LEU A N 1
ATOM 797 C CA . LEU A 1 107 ? 1.968 -8.302 -1.392 1.00 96.44 107 LEU A CA 1
ATOM 798 C C . LEU A 1 107 ? 2.593 -7.379 -2.446 1.00 96.44 107 LEU A C 1
ATOM 800 O O . LEU A 1 107 ? 2.373 -7.577 -3.637 1.00 96.44 107 LEU A O 1
ATOM 804 N N . LEU A 1 108 ? 3.408 -6.412 -2.016 1.00 96.19 108 LEU A N 1
ATOM 805 C CA . LEU A 1 108 ? 4.054 -5.444 -2.910 1.00 96.19 108 LEU A CA 1
ATOM 806 C C . LEU A 1 108 ? 5.013 -6.129 -3.893 1.00 96.19 108 LEU A C 1
ATOM 808 O O . LEU A 1 108 ? 5.050 -5.782 -5.072 1.00 96.19 108 LEU A O 1
ATOM 812 N N . TRP A 1 109 ? 5.744 -7.156 -3.446 1.00 95.31 109 TRP A N 1
ATOM 813 C CA . TRP A 1 109 ? 6.571 -7.957 -4.349 1.00 95.31 109 TRP A CA 1
ATOM 814 C C . TRP A 1 109 ? 5.749 -8.736 -5.377 1.00 95.31 109 TRP A C 1
ATOM 816 O O . TRP A 1 109 ? 6.198 -8.877 -6.511 1.00 95.31 109 TRP A O 1
ATOM 826 N N . GLN A 1 110 ? 4.574 -9.254 -5.013 1.00 94.38 110 GLN A N 1
ATOM 827 C CA . GLN A 1 110 ? 3.708 -9.937 -5.977 1.00 94.38 110 GLN A CA 1
ATOM 828 C C . GLN A 1 110 ? 3.096 -8.968 -6.992 1.00 94.38 110 GLN A C 1
ATOM 830 O O . GLN A 1 110 ? 3.031 -9.301 -8.173 1.00 94.38 110 GLN A O 1
ATOM 835 N N . LEU A 1 111 ? 2.725 -7.757 -6.568 1.00 94.81 111 LEU A N 1
ATOM 836 C CA . LEU A 1 111 ? 2.261 -6.707 -7.480 1.00 94.81 111 LEU A CA 1
ATOM 837 C C . LEU A 1 111 ? 3.344 -6.331 -8.494 1.00 94.81 111 LEU A C 1
ATOM 839 O O . LEU A 1 111 ? 3.063 -6.275 -9.686 1.00 94.81 111 LEU A O 1
ATOM 843 N N . LEU A 1 112 ? 4.593 -6.181 -8.038 1.00 94.00 112 LEU A N 1
ATOM 844 C CA . LEU A 1 112 ? 5.739 -5.938 -8.919 1.00 94.00 112 LEU A CA 1
ATOM 845 C C . LEU A 1 112 ? 5.937 -7.061 -9.949 1.00 94.00 112 LEU A C 1
ATOM 847 O O . LEU A 1 112 ? 6.262 -6.794 -11.102 1.00 94.00 112 LEU A O 1
ATOM 851 N N . ARG A 1 113 ? 5.745 -8.324 -9.549 1.00 92.88 113 ARG A N 1
ATOM 852 C CA . ARG A 1 113 ? 5.840 -9.471 -10.469 1.00 92.88 113 ARG A CA 1
ATOM 853 C C . ARG A 1 113 ? 4.720 -9.468 -11.503 1.00 92.88 113 ARG A C 1
ATOM 855 O O . ARG A 1 113 ? 4.979 -9.732 -12.672 1.00 92.88 113 ARG A O 1
ATOM 862 N N . LEU A 1 114 ? 3.490 -9.159 -11.093 1.00 91.12 114 LEU A N 1
ATOM 863 C CA . LEU A 1 114 ? 2.361 -9.045 -12.021 1.00 91.12 114 LEU A CA 1
ATOM 864 C C . LEU A 1 114 ? 2.572 -7.919 -13.036 1.00 91.12 114 LEU A C 1
ATOM 866 O O . LEU A 1 114 ? 2.346 -8.138 -14.230 1.00 91.12 114 LEU A O 1
ATOM 870 N N . SER A 1 115 ? 3.053 -6.757 -12.579 1.00 89.81 115 SER A N 1
ATOM 871 C CA . SER A 1 115 ? 3.316 -5.616 -13.457 1.00 89.81 115 SER A CA 1
ATOM 872 C C . SER A 1 115 ? 4.456 -5.898 -14.436 1.00 89.81 115 SER A C 1
ATOM 874 O O . SER A 1 115 ? 4.309 -5.626 -15.624 1.00 89.81 115 SER A O 1
ATOM 876 N N . ASP A 1 116 ? 5.555 -6.510 -13.977 1.00 86.69 116 ASP A N 1
ATOM 877 C CA . ASP A 1 116 ? 6.695 -6.867 -14.836 1.00 86.69 116 ASP A CA 1
ATOM 878 C C . ASP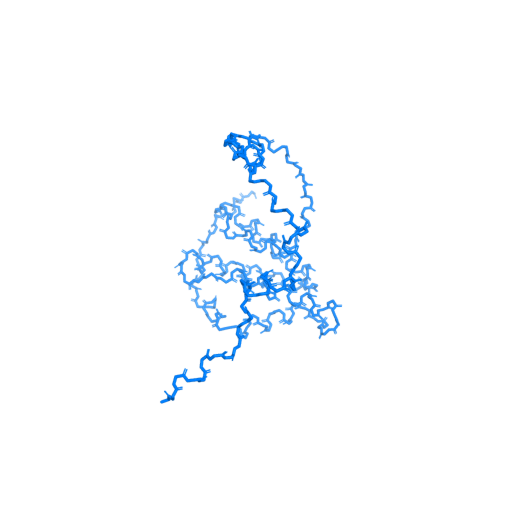 A 1 116 ? 6.322 -7.942 -15.887 1.00 86.69 116 ASP A C 1
ATOM 880 O O . ASP A 1 116 ? 6.924 -7.987 -16.957 1.00 86.69 116 ASP A O 1
ATOM 884 N N . HIS A 1 117 ? 5.326 -8.796 -15.617 1.00 82.62 117 HIS A N 1
ATOM 885 C CA . HIS A 1 117 ? 4.804 -9.773 -16.583 1.00 82.62 117 HIS A CA 1
ATOM 886 C C . HIS A 1 117 ? 3.669 -9.245 -17.473 1.00 82.62 117 HIS A C 1
ATOM 888 O O . HIS A 1 117 ? 3.159 -10.006 -18.297 1.00 82.62 117 HIS A O 1
ATOM 894 N N . HIS A 1 118 ? 3.249 -7.986 -17.310 1.00 76.94 118 HIS A N 1
ATOM 895 C CA . HIS A 1 118 ? 2.071 -7.412 -17.975 1.00 76.94 118 HIS A CA 1
ATOM 896 C C . HIS A 1 118 ? 0.786 -8.246 -17.784 1.00 76.94 118 HIS A C 1
ATOM 898 O O . HIS A 1 118 ? -0.097 -8.246 -18.639 1.00 76.94 118 HIS A O 1
ATOM 904 N N . GLN A 1 119 ? 0.678 -8.969 -16.663 1.00 77.56 119 GLN A N 1
ATOM 905 C CA . GLN A 1 119 ? -0.475 -9.826 -16.343 1.00 77.56 119 GLN A CA 1
ATOM 906 C C . GLN A 1 119 ? -1.557 -9.094 -15.540 1.00 77.56 119 GLN A C 1
ATOM 908 O O . GLN A 1 119 ? -2.642 -9.631 -15.343 1.00 77.56 119 GLN A O 1
ATOM 913 N N . GLY A 1 120 ? -1.281 -7.865 -15.099 1.00 80.44 120 GLY A N 1
ATOM 914 C CA . GLY A 1 120 ? -2.247 -6.998 -14.437 1.00 80.44 120 GLY A CA 1
ATOM 915 C C . GLY A 1 120 ? -1.575 -5.847 -13.696 1.00 80.44 120 GLY A C 1
ATOM 916 O O . GLY A 1 120 ? -0.435 -5.968 -13.248 1.00 80.44 120 GLY A O 1
ATOM 917 N N . ASP A 1 121 ? -2.302 -4.740 -13.560 1.00 89.38 121 ASP A N 1
ATOM 918 C CA . ASP A 1 121 ? -1.930 -3.602 -12.723 1.00 89.38 121 ASP A CA 1
ATOM 919 C C . ASP A 1 121 ? -3.010 -3.404 -11.652 1.00 89.38 121 ASP A C 1
ATOM 921 O O . ASP A 1 121 ? -4.153 -3.034 -11.946 1.00 89.38 121 ASP A O 1
ATOM 925 N N . TYR A 1 122 ? -2.639 -3.720 -10.410 1.00 94.62 122 TYR A N 1
ATOM 926 C CA . TYR A 1 122 ? -3.519 -3.640 -9.244 1.00 94.62 122 TYR A CA 1
ATOM 927 C C . TYR A 1 122 ? -3.011 -2.654 -8.185 1.00 94.62 122 TYR A C 1
ATOM 929 O O . TYR A 1 122 ? -3.513 -2.652 -7.058 1.00 94.62 122 TYR A O 1
ATOM 937 N N . TRP A 1 123 ? -2.015 -1.822 -8.516 1.00 94.81 123 TRP A N 1
ATOM 938 C CA . TRP A 1 123 ? -1.403 -0.885 -7.569 1.00 94.81 123 TRP A CA 1
ATOM 939 C C . TRP A 1 123 ? -2.423 0.116 -7.029 1.00 94.81 123 TRP A C 1
ATOM 941 O O . TRP A 1 123 ? -2.555 0.284 -5.813 1.00 94.81 123 TRP A O 1
ATOM 951 N N . HIS A 1 124 ? -3.211 0.715 -7.924 1.00 94.69 124 HIS A N 1
ATOM 952 C CA . HIS A 1 124 ? -4.246 1.675 -7.550 1.00 94.69 124 HIS A CA 1
ATOM 953 C C . HIS A 1 124 ? -5.359 1.030 -6.713 1.00 94.69 124 HIS A C 1
ATOM 955 O O . HIS A 1 124 ? -5.821 1.601 -5.730 1.00 94.69 124 HIS A O 1
ATOM 961 N N . GLN A 1 125 ? -5.770 -0.189 -7.060 1.00 95.38 125 GLN A N 1
ATOM 962 C CA . GLN A 1 125 ? -6.807 -0.937 -6.354 1.00 95.38 125 GLN A CA 1
ATOM 963 C C . GLN A 1 125 ? -6.346 -1.274 -4.933 1.00 95.38 125 GLN A C 1
ATOM 965 O O . GLN A 1 125 ? -7.114 -1.137 -3.985 1.00 95.38 125 GLN A O 1
ATOM 970 N N . VAL A 1 126 ? -5.086 -1.678 -4.760 1.00 96.56 126 VAL A N 1
ATOM 971 C CA . VAL A 1 126 ? -4.490 -1.928 -3.440 1.00 96.56 126 VAL A CA 1
ATOM 972 C C . VAL A 1 126 ? -4.439 -0.645 -2.612 1.00 96.56 126 VAL A C 1
ATOM 974 O O . VAL A 1 126 ? -4.856 -0.657 -1.452 1.00 96.56 126 VAL A O 1
ATOM 977 N N . TYR A 1 127 ? -3.989 0.461 -3.208 1.00 96.38 127 TYR A N 1
ATOM 978 C CA . TYR A 1 127 ? -3.973 1.775 -2.567 1.00 96.38 127 TYR A CA 1
ATOM 979 C C . TYR A 1 127 ? -5.375 2.206 -2.110 1.00 96.38 127 TYR A C 1
ATOM 981 O O . TYR A 1 127 ? -5.577 2.543 -0.943 1.00 96.38 127 TYR A O 1
ATOM 989 N N . GLU A 1 128 ? -6.372 2.116 -2.990 1.00 96.00 128 GLU A N 1
ATOM 990 C CA . GLU A 1 128 ? -7.748 2.507 -2.689 1.00 96.00 128 GLU A CA 1
ATOM 991 C C . GLU A 1 128 ? -8.340 1.673 -1.544 1.00 96.00 128 GLU A C 1
ATOM 993 O O . GLU A 1 128 ? -8.964 2.213 -0.628 1.00 96.00 128 GLU A O 1
ATOM 998 N N . GLN A 1 129 ? -8.111 0.356 -1.547 1.00 96.38 129 GLN A N 1
ATOM 999 C CA . GLN A 1 129 ? -8.578 -0.526 -0.476 1.00 96.38 129 GLN A CA 1
ATOM 1000 C C . GLN A 1 129 ? -7.918 -0.196 0.869 1.00 96.38 129 GLN A C 1
ATOM 1002 O O . GLN A 1 129 ? -8.591 -0.247 1.904 1.00 96.38 129 GLN A O 1
ATOM 1007 N N . ALA A 1 130 ? -6.634 0.177 0.871 1.00 96.56 130 ALA A N 1
ATOM 1008 C CA . ALA A 1 130 ? -5.939 0.621 2.076 1.00 96.56 130 ALA A CA 1
ATOM 1009 C C . ALA A 1 130 ? -6.500 1.960 2.587 1.00 96.56 130 ALA A C 1
ATOM 1011 O O . ALA A 1 130 ? -6.783 2.091 3.780 1.00 96.56 130 ALA A O 1
ATOM 1012 N N . CYS A 1 131 ? -6.746 2.921 1.691 1.00 96.06 131 CYS A N 1
ATOM 1013 C CA . CYS A 1 131 ? -7.378 4.200 2.022 1.00 96.06 131 CYS A CA 1
ATOM 1014 C C . CYS A 1 131 ? -8.773 4.006 2.628 1.00 96.06 131 CYS A C 1
ATOM 1016 O O . CYS A 1 131 ? -9.067 4.586 3.673 1.00 96.06 131 CYS A O 1
ATOM 1018 N N . ARG A 1 132 ? -9.603 3.142 2.030 1.00 96.00 132 ARG A N 1
ATOM 1019 C CA . ARG A 1 132 ? -10.937 2.810 2.556 1.00 96.00 132 ARG A CA 1
ATOM 1020 C C . ARG A 1 132 ? -10.856 2.142 3.925 1.00 96.00 132 ARG A C 1
ATOM 1022 O O . ARG A 1 132 ? -11.564 2.549 4.833 1.00 96.00 132 ARG A O 1
ATOM 1029 N N . ALA A 1 133 ? -9.968 1.163 4.109 1.00 96.06 133 ALA A N 1
ATOM 1030 C CA . ALA A 1 133 ? -9.800 0.504 5.406 1.00 96.06 133 ALA A CA 1
ATOM 1031 C C . ALA A 1 133 ? -9.347 1.481 6.507 1.00 96.06 133 ALA A C 1
ATOM 1033 O O . ALA A 1 133 ? -9.797 1.375 7.648 1.00 96.06 133 ALA A O 1
ATOM 1034 N N . ARG A 1 134 ? -8.490 2.453 6.165 1.00 94.81 134 ARG A N 1
ATOM 1035 C CA . ARG A 1 134 ? -8.094 3.540 7.070 1.00 94.81 134 ARG A CA 1
ATOM 1036 C C . ARG A 1 134 ? -9.273 4.455 7.409 1.00 94.81 134 ARG A C 1
ATOM 1038 O O . ARG A 1 134 ? -9.446 4.783 8.579 1.00 94.81 134 ARG A O 1
ATOM 1045 N N . ALA A 1 135 ? -10.076 4.838 6.416 1.00 94.62 135 ALA A N 1
ATOM 1046 C CA . ALA A 1 135 ? -11.271 5.657 6.622 1.00 94.62 135 ALA A CA 1
ATOM 1047 C C . ALA A 1 135 ? -12.290 4.952 7.534 1.00 94.62 135 ALA A C 1
ATOM 1049 O O . ALA A 1 135 ? -12.706 5.528 8.533 1.00 94.62 135 ALA A O 1
ATOM 1050 N N . ASP A 1 136 ? -12.574 3.669 7.289 1.00 95.44 136 ASP A N 1
ATOM 1051 C CA . ASP A 1 136 ? -13.490 2.875 8.121 1.00 95.44 136 ASP A CA 1
ATOM 1052 C C . ASP A 1 136 ? -13.033 2.783 9.582 1.00 95.44 136 ASP A C 1
ATOM 1054 O O . ASP A 1 136 ? -13.848 2.724 10.502 1.00 95.44 136 ASP A O 1
ATOM 1058 N N . ALA A 1 137 ? -11.721 2.743 9.822 1.00 94.06 137 ALA A N 1
ATOM 1059 C CA . ALA A 1 137 ? -11.187 2.772 11.176 1.00 94.06 137 ALA A CA 1
ATOM 1060 C C . ALA A 1 137 ? -11.328 4.154 11.827 1.00 94.06 137 ALA A C 1
ATOM 1062 O O . ALA A 1 137 ? -11.668 4.229 13.007 1.00 94.06 137 ALA A O 1
ATOM 1063 N N . ALA A 1 138 ? -11.117 5.233 11.066 1.00 92.81 138 ALA A N 1
ATOM 1064 C CA . ALA A 1 138 ? -11.329 6.606 11.528 1.00 92.81 138 ALA A CA 1
ATOM 1065 C C . ALA A 1 138 ? -12.804 6.878 11.879 1.00 92.81 138 ALA A C 1
ATOM 1067 O O . ALA A 1 138 ? -13.088 7.556 12.863 1.00 92.81 138 ALA A O 1
ATOM 1068 N N . GLU A 1 139 ? -13.732 6.303 11.116 1.00 94.31 139 GLU A N 1
ATOM 1069 C CA . GLU A 1 139 ? -15.180 6.404 11.333 1.00 94.31 139 GLU A CA 1
ATOM 1070 C C . GLU A 1 139 ? -15.700 5.426 12.408 1.00 94.31 139 GLU A C 1
ATOM 1072 O O . GLU A 1 139 ? -16.865 5.478 12.797 1.00 94.31 139 GLU A O 1
ATOM 1077 N N . GLY A 1 140 ? -14.842 4.540 12.927 1.00 91.94 140 GLY A N 1
ATOM 1078 C CA . GLY A 1 140 ? -15.183 3.587 13.988 1.00 91.94 140 GLY A CA 1
ATOM 1079 C C . GLY A 1 140 ? -15.878 2.304 13.515 1.00 91.94 140 GLY A C 1
ATOM 1080 O O . GLY A 1 140 ? -16.222 1.459 14.344 1.00 91.94 140 GLY A O 1
ATOM 1081 N N . PHE A 1 141 ? -16.034 2.103 12.204 1.00 91.06 141 PHE A N 1
ATOM 1082 C CA . PHE A 1 141 ? -16.586 0.879 11.613 1.00 91.06 141 PHE A CA 1
ATOM 1083 C C . PHE A 1 141 ? -15.636 -0.320 11.725 1.00 91.06 141 PHE A C 1
ATOM 1085 O O . PHE A 1 141 ? -16.085 -1.468 11.767 1.00 91.06 141 PHE A O 1
ATOM 1092 N N . ALA A 1 142 ? -14.323 -0.081 11.808 1.00 90.88 142 ALA A N 1
ATOM 1093 C CA . ALA A 1 142 ? -13.314 -1.136 11.841 1.00 90.88 142 ALA A CA 1
ATOM 1094 C C . ALA A 1 142 ? -12.338 -0.995 13.018 1.00 90.88 142 ALA A C 1
ATOM 1096 O O . ALA A 1 142 ? -11.465 -0.136 13.030 1.00 90.88 142 ALA A O 1
ATOM 1097 N N . ARG A 1 143 ? -12.397 -1.929 13.980 1.00 90.00 143 ARG A N 1
ATOM 1098 C CA . ARG A 1 143 ? -11.421 -1.998 15.092 1.00 90.00 143 ARG A CA 1
ATOM 1099 C C . ARG A 1 143 ? -10.028 -2.476 14.666 1.00 90.00 143 ARG A C 1
ATOM 1101 O O . ARG A 1 143 ? -9.065 -2.280 15.397 1.00 90.00 143 ARG A O 1
ATOM 1108 N N . ARG A 1 144 ? -9.933 -3.183 13.536 1.00 93.50 144 ARG A N 1
ATOM 1109 C CA . ARG A 1 144 ? -8.694 -3.781 13.011 1.00 93.50 144 ARG A CA 1
ATOM 1110 C C . ARG A 1 144 ? -8.557 -3.473 11.513 1.00 93.50 144 ARG A C 1
ATOM 1112 O O . ARG A 1 144 ? -8.883 -4.342 10.700 1.00 93.50 144 ARG A O 1
ATOM 1119 N N . PRO A 1 145 ? -8.105 -2.260 11.144 1.00 94.44 145 PRO A N 1
ATOM 1120 C CA . PRO A 1 145 ? -8.017 -1.831 9.748 1.00 94.44 145 PRO A CA 1
ATOM 1121 C C . PRO A 1 145 ? -7.153 -2.756 8.886 1.00 94.44 145 PRO A C 1
ATOM 1123 O O . PRO A 1 145 ? -7.577 -3.119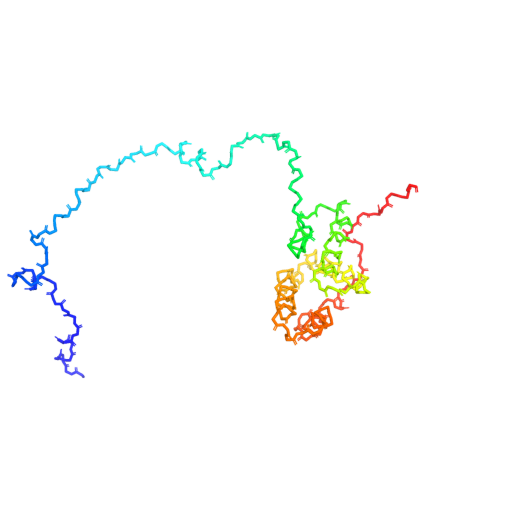 7.794 1.00 94.44 145 PRO A O 1
ATOM 1126 N N . GLY A 1 146 ? -6.003 -3.225 9.387 1.00 94.81 146 GLY A N 1
ATOM 1127 C CA . GLY A 1 146 ? -5.156 -4.183 8.660 1.00 94.81 146 GLY A CA 1
ATOM 1128 C C . GLY A 1 146 ? -5.875 -5.490 8.309 1.00 94.81 146 GLY A C 1
ATOM 1129 O O . GLY A 1 146 ? -5.858 -5.931 7.164 1.00 94.81 146 GLY A O 1
ATOM 1130 N N . ALA A 1 147 ? -6.610 -6.077 9.258 1.00 94.81 147 ALA A N 1
ATOM 1131 C CA . ALA A 1 147 ? -7.370 -7.303 9.006 1.00 94.81 147 ALA A CA 1
ATOM 1132 C C . ALA A 1 147 ? -8.518 -7.088 8.003 1.00 94.81 147 ALA A C 1
ATOM 1134 O O . ALA A 1 147 ? -8.758 -7.953 7.159 1.00 94.81 147 ALA A O 1
ATOM 1135 N N . LEU A 1 148 ? -9.203 -5.941 8.076 1.00 96.38 148 LEU A N 1
ATOM 1136 C CA . LEU A 1 148 ? -10.243 -5.556 7.118 1.00 96.38 148 LEU A CA 1
ATOM 1137 C C . LEU A 1 148 ? -9.668 -5.343 5.714 1.00 96.38 148 LEU A C 1
ATOM 1139 O O . LEU A 1 148 ? -10.245 -5.787 4.726 1.00 96.38 148 LEU A O 1
ATOM 1143 N N . PHE A 1 149 ? -8.518 -4.684 5.620 1.00 97.19 149 PHE A N 1
ATOM 1144 C CA . PHE A 1 149 ? -7.808 -4.520 4.363 1.00 97.19 149 PHE A CA 1
ATOM 1145 C C . PHE A 1 149 ? -7.478 -5.886 3.752 1.00 97.19 149 PHE A C 1
ATOM 1147 O O . PHE A 1 149 ? -7.877 -6.165 2.624 1.00 97.19 149 PHE A O 1
ATOM 1154 N N . VAL A 1 150 ? -6.856 -6.790 4.516 1.00 96.00 150 VAL A N 1
ATOM 1155 C CA . VAL A 1 150 ? -6.518 -8.139 4.033 1.00 96.00 150 VAL A CA 1
ATOM 1156 C C . VAL A 1 150 ? -7.758 -8.949 3.645 1.00 96.00 150 VAL A C 1
ATOM 1158 O O . VAL A 1 150 ? -7.708 -9.691 2.664 1.00 96.00 150 VAL A O 1
ATOM 1161 N N . SER A 1 151 ? -8.872 -8.836 4.374 1.00 96.12 151 SER A N 1
ATOM 1162 C CA . SER A 1 151 ? -10.103 -9.548 4.007 1.00 96.12 151 SER A CA 1
ATOM 1163 C C . SER A 1 151 ? -10.681 -9.043 2.683 1.00 96.12 151 SER A C 1
ATOM 1165 O O . SER A 1 151 ? -11.075 -9.858 1.850 1.00 96.12 151 SER A O 1
ATOM 1167 N N . ARG A 1 152 ? -10.645 -7.726 2.441 1.00 96.00 152 ARG A N 1
ATOM 1168 C CA . ARG A 1 152 ? -11.047 -7.111 1.166 1.00 96.00 152 ARG A CA 1
ATOM 1169 C C . ARG A 1 152 ? -10.135 -7.514 0.019 1.00 96.00 152 ARG A C 1
ATOM 1171 O O . ARG A 1 152 ? -10.636 -7.852 -1.048 1.00 96.00 152 ARG A O 1
ATOM 1178 N N . LEU A 1 153 ? -8.823 -7.551 0.254 1.00 95.94 153 LEU A N 1
ATOM 1179 C CA . LEU A 1 153 ? -7.868 -8.048 -0.734 1.00 95.94 153 LEU A CA 1
ATOM 1180 C C . LEU A 1 153 ? -8.174 -9.492 -1.126 1.00 95.94 153 LEU A C 1
ATOM 1182 O O . LEU A 1 153 ? -8.248 -9.798 -2.307 1.00 95.94 153 LEU A O 1
ATOM 1186 N N . LYS A 1 154 ? -8.408 -10.369 -0.145 1.00 95.06 154 LYS A N 1
ATOM 1187 C CA . LYS A 1 154 ? -8.725 -11.785 -0.386 1.00 95.06 154 LYS A CA 1
ATOM 1188 C C . LYS A 1 154 ? -10.056 -12.007 -1.101 1.00 95.06 154 LYS A C 1
ATOM 1190 O O . LYS A 1 154 ? -10.216 -13.033 -1.752 1.00 95.06 154 LYS A O 1
ATOM 1195 N N . ALA A 1 155 ? -11.004 -11.086 -0.949 1.00 95.38 155 ALA A N 1
ATOM 1196 C CA . ALA A 1 155 ? -12.288 -11.122 -1.642 1.00 95.38 155 ALA A CA 1
ATOM 1197 C C . ALA A 1 155 ? -12.217 -10.547 -3.069 1.00 95.38 155 ALA A C 1
ATOM 1199 O O . ALA A 1 155 ? -13.175 -10.688 -3.828 1.00 95.38 155 ALA A O 1
ATOM 1200 N N . ALA A 1 156 ? -11.118 -9.884 -3.438 1.00 94.00 156 ALA A N 1
ATOM 1201 C CA . ALA A 1 156 ? -10.968 -9.295 -4.757 1.00 94.00 156 ALA A CA 1
ATOM 1202 C C . ALA A 1 156 ? -10.756 -10.381 -5.833 1.00 94.00 156 ALA A C 1
ATOM 1204 O O . ALA A 1 156 ? -10.024 -11.343 -5.596 1.00 94.00 156 ALA A O 1
ATOM 1205 N N . PRO A 1 157 ? -11.331 -10.225 -7.041 1.00 92.38 157 PRO A N 1
ATOM 1206 C CA . PRO A 1 157 ? -11.256 -11.246 -8.090 1.00 92.38 157 PRO A CA 1
ATOM 1207 C C . PRO A 1 157 ? -9.822 -11.511 -8.578 1.00 92.38 157 PRO A C 1
ATOM 1209 O O . PRO A 1 157 ? -9.508 -12.626 -8.973 1.00 92.38 157 PRO A O 1
ATOM 1212 N N . TRP A 1 158 ? -8.941 -10.513 -8.485 1.00 91.50 158 TRP A N 1
ATOM 1213 C CA . TRP A 1 158 ? -7.526 -10.591 -8.867 1.00 91.50 158 TRP A CA 1
ATOM 1214 C C . TRP A 1 158 ? -6.617 -11.194 -7.786 1.00 91.50 158 TRP A C 1
ATOM 1216 O O . TRP A 1 158 ? -5.412 -11.359 -7.987 1.00 91.50 158 TRP A O 1
ATOM 1226 N N . TRP A 1 159 ? -7.160 -11.525 -6.611 1.00 93.81 159 TRP A N 1
ATOM 1227 C CA . TRP A 1 159 ? -6.378 -12.121 -5.528 1.00 93.81 159 TRP A CA 1
ATOM 1228 C C . TRP A 1 159 ? -5.732 -13.447 -5.936 1.00 93.81 159 TRP A C 1
ATOM 1230 O O . TRP A 1 159 ? -4.614 -13.769 -5.527 1.00 93.81 159 TRP A O 1
ATOM 1240 N N . ASP A 1 160 ? -6.435 -14.225 -6.751 1.00 91.06 160 ASP A N 1
ATOM 1241 C CA . ASP A 1 160 ? -5.933 -15.497 -7.253 1.00 91.06 160 ASP A CA 1
ATOM 1242 C C . ASP A 1 160 ? -4.755 -15.317 -8.206 1.00 91.06 160 ASP A C 1
ATOM 1244 O O . ASP A 1 160 ? -3.814 -16.110 -8.148 1.00 91.06 160 ASP A O 1
ATOM 1248 N N . ASP A 1 161 ? -4.753 -14.253 -9.004 1.00 89.62 161 ASP A N 1
ATOM 1249 C CA . ASP A 1 161 ? -3.671 -13.946 -9.940 1.00 89.62 161 ASP A CA 1
ATOM 1250 C C . ASP A 1 161 ? -2.376 -13.625 -9.178 1.00 89.62 161 ASP A C 1
ATOM 1252 O O . ASP A 1 161 ? -1.315 -14.178 -9.477 1.00 89.62 161 ASP A O 1
ATOM 1256 N N . LEU A 1 162 ? -2.478 -12.858 -8.083 1.00 90.19 162 LEU A N 1
ATOM 1257 C CA . LEU A 1 162 ? -1.361 -12.601 -7.160 1.00 90.19 162 LEU A CA 1
ATOM 1258 C C . LEU A 1 162 ? -0.795 -13.861 -6.504 1.00 90.19 162 LEU A C 1
ATOM 1260 O O . LEU A 1 162 ? 0.386 -13.900 -6.158 1.00 90.19 162 LEU A O 1
ATOM 1264 N N . ARG A 1 163 ? -1.628 -14.878 -6.266 1.00 89.50 163 ARG A N 1
ATOM 1265 C CA . ARG A 1 163 ? -1.174 -16.140 -5.663 1.00 89.50 163 ARG A CA 1
ATOM 1266 C C . ARG A 1 163 ? -0.535 -17.076 -6.680 1.00 89.50 163 ARG A C 1
ATOM 1268 O O . ARG A 1 163 ? 0.285 -17.903 -6.288 1.00 89.50 163 ARG A O 1
ATOM 1275 N N . ARG A 1 164 ? -0.937 -16.980 -7.949 1.00 88.88 164 ARG A N 1
ATOM 1276 C CA . ARG A 1 164 ? -0.475 -17.857 -9.033 1.00 88.88 164 ARG A CA 1
ATOM 1277 C C . ARG A 1 164 ? 0.794 -17.356 -9.709 1.00 88.88 164 ARG A C 1
ATOM 1279 O O . ARG A 1 164 ? 1.489 -18.171 -10.313 1.00 88.88 164 ARG A O 1
ATOM 1286 N N . ILE A 1 165 ? 1.105 -16.061 -9.614 1.00 86.50 165 ILE A N 1
ATOM 1287 C CA . ILE A 1 165 ? 2.313 -15.515 -10.233 1.00 86.50 165 ILE A CA 1
ATOM 1288 C C . ILE A 1 165 ? 3.567 -16.219 -9.669 1.00 86.50 165 ILE A C 1
ATOM 1290 O O . ILE A 1 165 ? 3.725 -16.337 -8.446 1.00 86.50 165 ILE A O 1
ATOM 1294 N N . PRO A 1 166 ? 4.463 -16.736 -10.531 1.00 82.56 166 PRO A N 1
ATOM 1295 C CA . PRO A 1 166 ? 5.648 -17.438 -10.072 1.00 82.56 166 PRO A CA 1
ATOM 1296 C C . PRO A 1 166 ? 6.562 -16.488 -9.302 1.00 82.56 166 PRO A C 1
ATOM 1298 O O . PRO A 1 166 ? 6.755 -15.329 -9.666 1.00 82.56 166 PRO A O 1
ATOM 1301 N N . VAL A 1 167 ? 7.173 -16.993 -8.233 1.00 82.75 167 VAL A N 1
ATOM 1302 C CA . VAL A 1 167 ? 8.150 -16.228 -7.460 1.00 82.75 167 VAL A CA 1
ATOM 1303 C C . VAL A 1 167 ? 9.467 -16.203 -8.232 1.00 82.75 167 VAL A C 1
ATOM 1305 O O . VAL A 1 167 ? 10.215 -17.175 -8.230 1.00 82.75 167 VAL A O 1
ATOM 130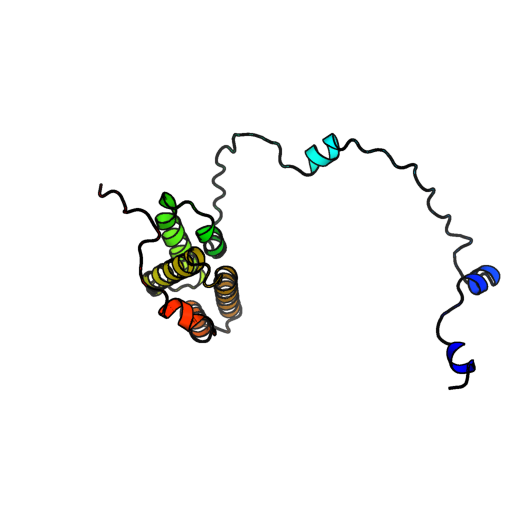8 N N . TYR A 1 168 ? 9.771 -15.073 -8.863 1.00 81.88 168 TYR A N 1
ATOM 1309 C CA . TYR A 1 168 ? 11.092 -14.788 -9.423 1.00 81.88 168 TYR A CA 1
ATOM 1310 C C . TYR A 1 168 ? 11.655 -13.484 -8.858 1.00 81.88 168 TYR A C 1
ATOM 1312 O O . TYR A 1 168 ? 10.993 -12.730 -8.126 1.00 81.88 168 TYR A O 1
ATOM 1320 N N . ARG A 1 169 ? 12.934 -13.253 -9.153 1.00 78.50 169 ARG A N 1
ATOM 1321 C CA . ARG A 1 169 ? 13.680 -12.114 -8.637 1.00 78.50 169 ARG A CA 1
ATOM 1322 C C . ARG A 1 169 ? 13.408 -10.870 -9.480 1.00 78.50 169 ARG A C 1
ATOM 1324 O O . ARG A 1 169 ? 13.844 -10.793 -10.622 1.00 78.50 169 ARG A O 1
ATOM 1331 N N . VAL A 1 170 ? 12.724 -9.899 -8.882 1.00 77.50 170 VAL A N 1
ATOM 1332 C CA . VAL A 1 170 ? 12.368 -8.622 -9.527 1.00 77.50 170 VAL A CA 1
ATOM 1333 C C . VAL A 1 170 ? 13.359 -7.491 -9.201 1.00 77.50 170 VAL A C 1
ATOM 1335 O O . VAL A 1 170 ? 13.499 -6.540 -9.969 1.00 77.50 170 VAL A O 1
ATOM 1338 N N . GLY A 1 171 ? 14.073 -7.598 -8.076 1.00 67.31 171 GLY A N 1
ATOM 1339 C CA . GLY A 1 171 ? 15.112 -6.653 -7.648 1.00 67.31 171 GLY A CA 1
ATOM 1340 C C . GLY A 1 171 ? 16.531 -7.219 -7.747 1.00 67.31 171 GLY A C 1
ATOM 1341 O O . GLY A 1 171 ? 16.737 -8.421 -7.938 1.00 67.31 171 GLY A O 1
ATOM 1342 N N . ILE A 1 172 ? 17.529 -6.355 -7.574 1.00 70.00 172 ILE A N 1
ATOM 1343 C CA . ILE A 1 172 ? 18.942 -6.755 -7.504 1.00 70.00 172 ILE A CA 1
ATOM 1344 C C . ILE A 1 172 ? 19.233 -7.375 -6.126 1.00 70.00 172 ILE A C 1
ATOM 1346 O O . ILE A 1 172 ? 18.538 -7.108 -5.145 1.00 70.00 172 ILE A O 1
ATOM 1350 N N . ALA A 1 173 ? 20.226 -8.266 -6.041 1.00 59.22 173 ALA A N 1
ATOM 1351 C CA . ALA A 1 173 ? 20.692 -8.754 -4.746 1.00 59.22 173 ALA A CA 1
ATOM 1352 C C . ALA A 1 173 ? 21.172 -7.587 -3.883 1.00 59.22 173 ALA A C 1
ATOM 1354 O O . ALA A 1 173 ? 21.964 -6.796 -4.392 1.00 59.22 173 ALA A O 1
ATOM 1355 N N . PRO A 1 174 ? 20.778 -7.495 -2.599 1.00 57.84 174 PRO A N 1
ATOM 1356 C CA . PRO A 1 174 ? 21.491 -6.602 -1.706 1.00 57.84 174 PRO A CA 1
ATOM 1357 C C . PRO A 1 174 ? 22.961 -7.033 -1.718 1.00 57.84 174 PRO A C 1
ATOM 1359 O O . PRO A 1 174 ? 23.266 -8.216 -1.522 1.00 57.84 174 PRO A O 1
ATOM 1362 N N . LEU A 1 175 ? 23.854 -6.089 -2.019 1.00 56.50 175 LEU A N 1
ATOM 1363 C CA . LEU A 1 175 ? 25.286 -6.283 -1.832 1.00 56.50 175 LEU A CA 1
ATOM 1364 C C . LEU A 1 175 ? 25.472 -6.663 -0.363 1.00 56.50 175 LEU A C 1
ATOM 1366 O O . LEU A 1 175 ? 25.076 -5.913 0.527 1.00 56.50 175 LEU A O 1
ATOM 1370 N N . ARG A 1 176 ? 25.984 -7.871 -0.113 1.00 47.34 176 ARG A N 1
ATOM 1371 C CA . ARG A 1 176 ? 26.357 -8.292 1.237 1.00 47.34 176 ARG A CA 1
ATOM 1372 C C . ARG A 1 176 ? 27.525 -7.401 1.660 1.00 47.34 176 ARG A C 1
ATOM 1374 O O . ARG A 1 176 ? 28.626 -7.598 1.156 1.00 47.34 176 ARG A O 1
ATOM 1381 N N . SER A 1 177 ? 27.247 -6.400 2.492 1.00 43.62 177 SER A N 1
ATOM 138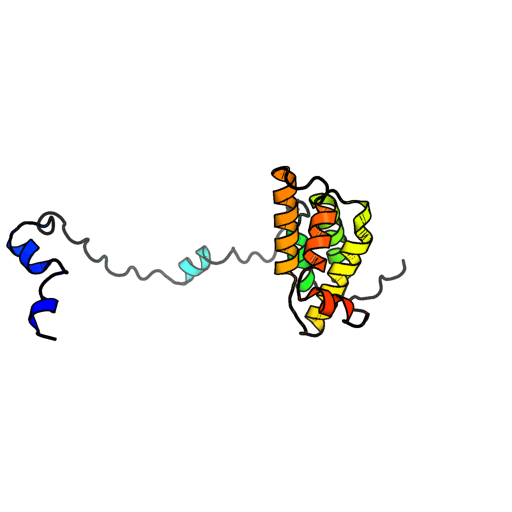2 C CA . SER A 1 177 ? 28.250 -5.675 3.276 1.00 43.62 177 SER A CA 1
ATOM 1383 C C . SER A 1 177 ? 28.676 -6.513 4.468 1.00 43.62 177 SER A C 1
ATOM 1385 O O . SER A 1 177 ? 27.746 -7.045 5.123 1.00 43.62 177 SER A O 1
#